Protein AF-A0A6G0UC72-F1 (afdb_monomer)

Solvent-accessible surface area (backbone atoms only — not comparable to full-atom values): 6229 Å² total; per-residue (Å²): 139,85,81,92,87,84,81,86,79,82,82,71,79,72,72,73,87,71,86,62,87,44,73,49,74,48,80,43,43,66,39,29,37,43,32,41,49,53,97,94,44,74,44,75,45,65,48,100,85,75,36,57,67,37,42,40,24,39,20,59,57,95,88,57,74,40,52,22,69,66,12,53,58,35,47,82,74,48,46,93,41,42,49,60,49,55,60,75,52,64,94,57,59,93,85,60,84,129

Nearest PDB structures (foldseek):
  5fpd-assembly1_A  TM=9.536E-01  e=5.271E-07  Homo sapiens
  5fpm-assembly1_A  TM=9.550E-01  e=5.589E-07  Homo sapiens
  4fsv-ass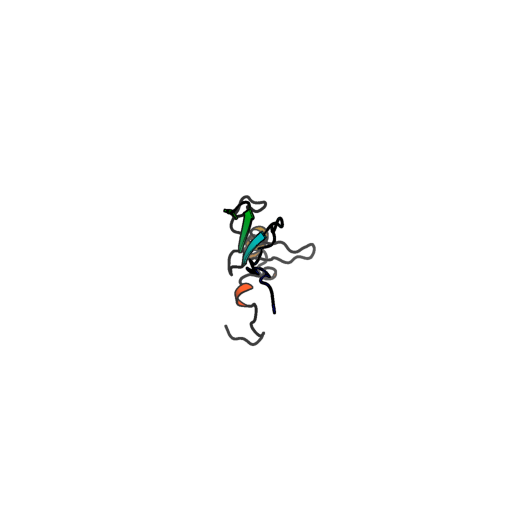embly1_A  TM=9.492E-01  e=6.660E-07  Homo sapiens
  6s02-assembly2_B  TM=9.540E-01  e=8.415E-07  Plasmodium falciparum 3D7
  3qml-assembly2_B  TM=9.443E-01  e=1.003E-06  Saccharomyces cerevisiae

Foldseek 3Di:
DDDDDDDDDPPPVPPPPCPDWDKDWDDDQFWIWIWIDDDNDIDTDADPVRDRIFTQKWFDDPPGIDGTPVRVVCCVVPVVRMDGSVVVVPPDDPPDDD

pLDDT: mean 85.06, std 19.31, range [37.88, 98.44]

Secondary structure (DSSP, 8-state):
-------------------S-EEEEEE-SSEEEEEEEETTEEEE---TTS-SSEE--EE--SS--EEHHHHHHHTTT-GGGEE--HHHHTT--TT---

Structure (mmCIF, N/CA/C/O backbone):
data_AF-A0A6G0UC72-F1
#
_entry.id   AF-A0A6G0UC72-F1
#
loop_
_atom_site.group_PDB
_atom_site.id
_atom_site.type_symbol
_atom_site.label_atom_id
_atom_site.label_alt_id
_atom_site.label_comp_id
_atom_site.label_asym_id
_atom_site.label_entity_id
_atom_site.label_seq_id
_atom_site.pdbx_PDB_ins_code
_atom_site.Cartn_x
_atom_site.Cartn_y
_atom_site.Cartn_z
_atom_site.occupancy
_atom_site.B_iso_or_equiv
_atom_site.auth_seq_id
_atom_site.auth_comp_id
_atom_site.auth_asym_id
_atom_site.auth_atom_id
_atom_site.pdbx_PDB_model_num
ATOM 1 N N . MET A 1 1 ? -53.445 -37.712 32.760 1.00 44.31 1 MET A N 1
ATOM 2 C CA . MET A 1 1 ? -53.090 -37.213 31.410 1.00 44.31 1 MET A CA 1
ATOM 3 C C . MET A 1 1 ? -52.907 -35.709 31.542 1.00 44.31 1 MET A C 1
ATOM 5 O O . MET A 1 1 ? -53.886 -35.000 31.670 1.00 44.31 1 MET A O 1
ATOM 9 N N . GLY A 1 2 ? -51.723 -35.250 31.936 1.00 40.31 2 GLY A N 1
ATOM 10 C CA . GLY A 1 2 ? -50.687 -34.789 31.006 1.00 40.31 2 GLY A CA 1
ATOM 11 C C . GLY A 1 2 ? -50.535 -33.276 31.198 1.00 40.31 2 GLY A C 1
ATOM 12 O O . GLY A 1 2 ? -51.224 -32.505 30.545 1.00 40.31 2 GLY A O 1
ATOM 13 N N . GLY A 1 3 ? -49.739 -32.881 32.196 1.00 37.88 3 GLY A N 1
ATOM 14 C CA . GLY A 1 3 ? -49.574 -31.496 32.637 1.00 37.88 3 GLY A CA 1
ATOM 15 C C . GLY A 1 3 ? -48.785 -30.617 31.662 1.00 37.88 3 GLY A C 1
ATOM 16 O O . GLY A 1 3 ? -47.983 -31.094 30.865 1.00 37.88 3 GLY A O 1
ATOM 17 N N . GLN A 1 4 ? -49.026 -29.312 31.764 1.00 45.12 4 GLN A N 1
ATOM 18 C CA . GLN A 1 4 ? -48.319 -28.246 31.054 1.00 45.12 4 GLN A CA 1
ATOM 19 C C . GLN A 1 4 ? -46.851 -28.118 31.511 1.00 45.12 4 GLN A C 1
ATOM 21 O O . GLN A 1 4 ? -46.602 -28.129 32.717 1.00 45.12 4 GLN A O 1
ATOM 26 N N . LYS A 1 5 ? -45.934 -27.886 30.551 1.00 45.59 5 LYS A N 1
ATOM 27 C CA . LYS A 1 5 ? -44.784 -26.935 30.543 1.00 45.59 5 LYS A CA 1
ATOM 28 C C . LYS A 1 5 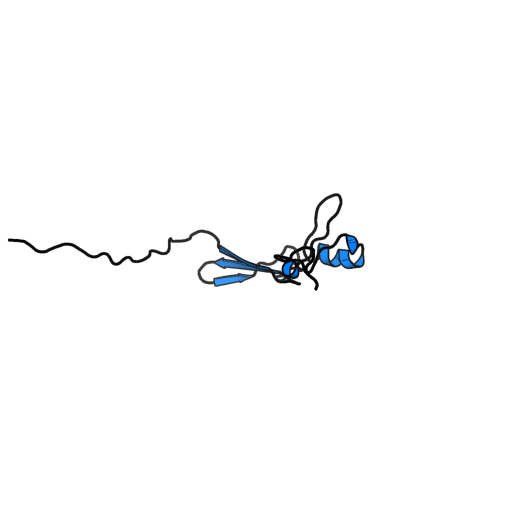? -43.530 -27.494 29.844 1.00 45.59 5 LYS A C 1
ATOM 30 O O . LYS A 1 5 ? -42.903 -28.407 30.365 1.00 45.59 5 LYS A O 1
ATOM 35 N N . SER A 1 6 ? -43.068 -26.794 28.805 1.00 43.75 6 SER A N 1
ATOM 36 C CA . SER A 1 6 ? -41.659 -26.391 28.586 1.00 43.75 6 SER A CA 1
ATOM 37 C C . SER A 1 6 ? -41.605 -25.489 27.338 1.00 43.75 6 SER A C 1
ATOM 39 O O . SER A 1 6 ? -42.062 -25.869 26.271 1.00 43.75 6 SER A O 1
ATOM 41 N N . LYS A 1 7 ? -41.424 -24.178 27.523 1.00 42.31 7 LYS A N 1
ATOM 42 C CA . LYS A 1 7 ? -40.158 -23.414 27.544 1.00 42.31 7 LYS A CA 1
ATOM 43 C C . LYS A 1 7 ? -39.666 -22.997 26.150 1.00 42.31 7 LYS A C 1
ATOM 45 O O . LYS A 1 7 ? -39.360 -23.822 25.302 1.00 42.31 7 LYS A O 1
ATOM 50 N N . GLU A 1 8 ? -39.596 -21.674 26.013 1.00 44.44 8 GLU A N 1
ATOM 51 C CA . GLU A 1 8 ? -38.776 -20.859 25.117 1.00 44.44 8 GLU A CA 1
ATOM 52 C C . GLU A 1 8 ? -37.549 -21.542 24.504 1.00 44.44 8 GLU A C 1
ATOM 54 O O . GLU A 1 8 ? -36.716 -22.113 25.203 1.00 44.44 8 GLU A O 1
ATOM 59 N N . ALA A 1 9 ? -37.358 -21.287 23.212 1.00 43.19 9 ALA A N 1
ATOM 60 C CA . ALA A 1 9 ? -36.035 -21.036 22.661 1.00 43.19 9 ALA A CA 1
ATOM 61 C C . ALA A 1 9 ? -36.158 -19.955 21.582 1.00 43.19 9 ALA A C 1
ATOM 63 O O . ALA A 1 9 ? -36.167 -20.223 20.383 1.00 43.19 9 ALA A O 1
ATOM 64 N N . SER A 1 10 ? -36.264 -18.705 22.039 1.00 48.56 10 SER A N 1
ATOM 65 C CA . SER A 1 10 ? -35.747 -17.574 21.279 1.00 48.56 10 SER A CA 1
ATOM 66 C C . SER A 1 10 ? -34.263 -17.859 21.056 1.00 48.56 10 SER A C 1
ATOM 68 O O . SER A 1 10 ? -33.464 -17.755 21.987 1.00 48.56 10 SER A O 1
ATOM 70 N N . GLN A 1 11 ? -33.883 -18.299 19.855 1.00 50.28 11 GLN A N 1
ATOM 71 C CA . GLN A 1 11 ? -32.479 -18.297 19.453 1.00 50.28 11 GLN A CA 1
ATOM 72 C C . GLN A 1 11 ? -32.096 -16.851 19.154 1.00 50.28 11 GLN A C 1
ATOM 74 O O . GLN A 1 11 ? -31.951 -16.420 18.013 1.00 50.28 11 GLN A O 1
ATOM 79 N N . ASN A 1 12 ? -31.977 -16.092 20.240 1.00 41.81 12 ASN A N 1
ATOM 80 C CA . ASN A 1 12 ? -31.245 -14.853 20.293 1.00 41.81 12 ASN A CA 1
ATOM 81 C C . ASN A 1 12 ? -29.820 -15.225 19.872 1.00 41.81 12 ASN A C 1
ATOM 83 O O . ASN A 1 12 ? -29.089 -15.868 20.627 1.00 41.81 12 ASN A O 1
ATOM 87 N N . LYS A 1 13 ? -29.462 -14.942 18.616 1.00 49.75 13 LYS A N 1
ATOM 88 C CA . LYS A 1 13 ? -28.094 -15.103 18.136 1.00 49.75 13 LYS A CA 1
ATOM 89 C C . LYS A 1 13 ? -27.280 -14.042 18.859 1.00 49.75 13 LYS A C 1
ATOM 91 O O . LYS A 1 13 ? -27.150 -12.924 18.373 1.00 49.75 13 LYS A O 1
ATOM 96 N N . THR A 1 14 ? -26.811 -14.380 20.056 1.00 42.03 14 THR A N 1
ATOM 97 C CA . THR A 1 14 ? -25.875 -13.575 20.826 1.00 42.03 14 THR A CA 1
ATOM 98 C C . THR A 1 14 ? -24.691 -13.325 19.909 1.00 42.03 14 THR A C 1
ATOM 100 O O . THR A 1 14 ? -23.912 -14.238 19.632 1.00 42.03 14 THR A O 1
ATOM 103 N N . ILE A 1 15 ? -24.607 -12.114 19.356 1.00 60.84 15 ILE A N 1
ATOM 104 C CA . ILE A 1 15 ? -23.386 -11.639 18.720 1.00 60.84 15 ILE A CA 1
ATOM 105 C C . ILE A 1 15 ? -22.3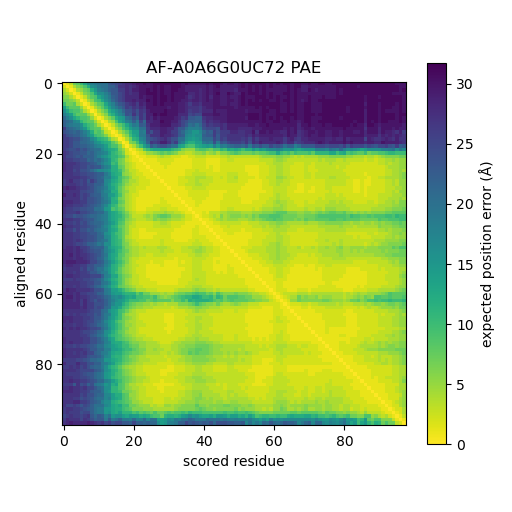59 -11.736 19.848 1.00 60.84 15 ILE A C 1
ATOM 107 O O . ILE A 1 15 ? -22.589 -11.120 20.894 1.00 60.84 15 ILE A O 1
ATOM 111 N N . PRO A 1 16 ? -21.323 -12.585 19.735 1.00 50.31 16 PRO A N 1
ATOM 112 C CA . PRO A 1 16 ? -20.319 -12.666 20.781 1.00 50.31 16 PRO A CA 1
ATOM 113 C C . PRO A 1 16 ? -19.838 -11.241 21.031 1.00 50.31 16 PRO A C 1
ATOM 115 O O . PRO A 1 16 ? -19.610 -10.507 20.070 1.00 50.31 16 PRO A O 1
ATOM 118 N N . ASN A 1 17 ? -19.763 -10.835 22.301 1.00 58.72 17 ASN A N 1
ATOM 119 C CA . ASN A 1 17 ? -19.113 -9.591 22.700 1.00 58.72 17 ASN A CA 1
ATOM 120 C C . ASN A 1 17 ? -17.695 -9.625 22.119 1.00 58.72 17 ASN A C 1
ATOM 122 O O . ASN A 1 17 ? -16.793 -10.191 22.732 1.00 58.72 17 ASN A O 1
ATOM 126 N N . SER A 1 18 ? -17.507 -9.110 20.905 1.00 53.94 18 SER A N 1
ATOM 127 C CA . SER A 1 18 ? -16.225 -9.154 20.225 1.00 53.94 18 SER A CA 1
ATOM 128 C C . SER A 1 18 ? -15.407 -8.005 20.784 1.00 53.94 18 SER A C 1
ATOM 130 O O . SER A 1 18 ? -15.371 -6.908 20.233 1.00 53.94 18 SER A O 1
ATOM 132 N N . SER A 1 19 ? -14.769 -8.266 21.918 1.00 65.50 19 SER A N 1
ATOM 133 C CA . SER A 1 19 ? -13.717 -7.432 22.492 1.00 65.50 19 SER A CA 1
ATOM 134 C C . SER A 1 19 ? -12.441 -7.424 21.639 1.00 65.50 19 SER A C 1
ATOM 136 O O . SER A 1 19 ? -11.416 -6.922 22.091 1.00 65.50 19 SER A O 1
ATOM 138 N N . GLU A 1 20 ? -12.465 -8.008 20.438 1.00 71.12 20 GLU A N 1
ATOM 139 C CA . GLU A 1 20 ? -11.324 -8.037 19.533 1.00 71.12 20 GLU A CA 1
ATOM 140 C C . GLU A 1 20 ? -11.322 -6.807 18.609 1.00 71.12 20 GLU A C 1
ATOM 142 O O . GLU A 1 20 ? -12.338 -6.518 17.969 1.00 71.12 20 GLU A O 1
ATOM 147 N N . PRO A 1 21 ? -10.189 -6.084 18.519 1.00 82.88 21 PRO A N 1
ATOM 148 C CA . PRO A 1 21 ? -9.985 -5.006 17.558 1.00 82.88 21 PRO A CA 1
ATOM 149 C C . PRO A 1 21 ? -10.315 -5.448 16.129 1.00 82.88 21 PRO A C 1
ATOM 151 O O . PRO A 1 21 ? -9.733 -6.407 15.624 1.00 82.88 21 PRO A O 1
ATOM 154 N N . ALA A 1 2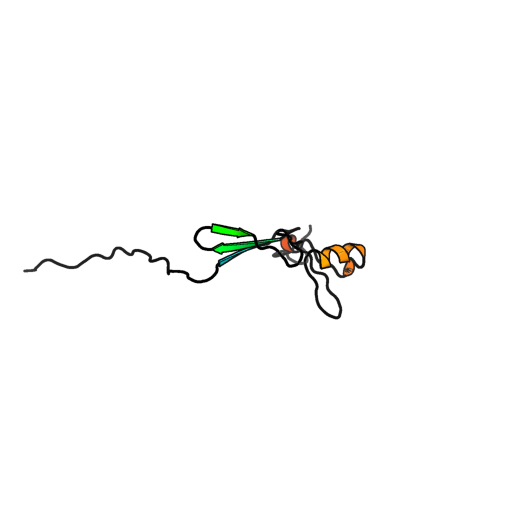2 ? -11.202 -4.721 15.449 1.00 92.56 22 ALA A N 1
ATOM 155 C CA . ALA A 1 22 ? -11.501 -4.961 14.041 1.00 92.56 22 ALA A CA 1
ATOM 156 C C . ALA A 1 22 ? -10.855 -3.883 13.164 1.00 92.56 22 ALA A C 1
ATOM 158 O O . ALA A 1 22 ? -11.027 -2.684 13.400 1.00 92.56 22 ALA A O 1
ATOM 159 N N . PHE A 1 23 ? -10.138 -4.317 12.126 1.00 96.62 23 PHE A N 1
ATOM 160 C CA . PHE A 1 23 ? -9.527 -3.437 11.134 1.00 96.62 23 PHE A CA 1
ATOM 161 C C . PHE A 1 23 ? -10.158 -3.669 9.762 1.00 96.62 23 PHE A C 1
ATOM 163 O O . PHE A 1 23 ? -10.237 -4.800 9.286 1.00 96.62 23 PHE A O 1
ATOM 170 N N . GLY A 1 24 ? -10.589 -2.590 9.118 1.00 97.19 24 GLY A N 1
ATOM 171 C CA . GLY A 1 24 ? -11.000 -2.585 7.719 1.00 97.19 24 GLY A CA 1
ATOM 172 C C . GLY A 1 24 ? -9.851 -2.098 6.850 1.00 97.19 24 GLY A C 1
ATOM 173 O O . GLY A 1 24 ? -9.264 -1.060 7.146 1.00 97.19 24 GLY A O 1
ATOM 174 N N . ILE A 1 25 ? -9.532 -2.822 5.780 1.00 97.94 25 ILE A N 1
ATOM 175 C CA . ILE A 1 25 ? -8.504 -2.416 4.819 1.00 97.94 25 ILE A CA 1
ATOM 176 C C . ILE A 1 25 ? -9.172 -2.195 3.468 1.00 97.94 25 ILE A C 1
ATOM 178 O O . ILE A 1 25 ? -9.726 -3.127 2.886 1.00 97.94 25 ILE A O 1
ATOM 182 N N . ASP A 1 26 ? -9.080 -0.969 2.965 1.00 97.69 26 ASP A N 1
ATOM 183 C CA . ASP A 1 26 ? -9.369 -0.671 1.569 1.00 97.69 26 ASP A CA 1
ATOM 184 C C . ASP A 1 26 ? -8.079 -0.834 0.760 1.00 97.69 26 ASP A C 1
ATOM 186 O O . ASP A 1 26 ? -7.115 -0.088 0.950 1.00 97.69 26 ASP A O 1
ATOM 190 N N . LEU A 1 27 ? -8.053 -1.849 -0.107 1.00 96.94 27 LEU A N 1
ATOM 191 C CA . LEU A 1 27 ? -6.950 -2.123 -1.028 1.00 96.94 27 LEU A CA 1
ATOM 192 C C . LEU A 1 27 ? -7.298 -1.590 -2.415 1.00 96.94 27 LEU A C 1
ATOM 194 O O . LEU A 1 27 ? -7.744 -2.348 -3.288 1.00 96.94 27 LEU A O 1
ATOM 198 N N . GLY A 1 28 ? -7.073 -0.294 -2.606 1.00 97.06 28 GLY A N 1
ATOM 199 C CA . GLY A 1 28 ? -7.231 0.367 -3.890 1.00 97.06 28 GLY A CA 1
ATOM 200 C C . GLY A 1 28 ? -6.023 0.170 -4.806 1.00 97.06 28 GLY A C 1
ATOM 201 O O . GLY A 1 28 ? -4.918 -0.192 -4.391 1.00 97.06 28 GLY A O 1
ATOM 202 N N . THR A 1 29 ? -6.241 0.427 -6.094 1.00 96.62 29 THR A N 1
ATOM 203 C CA . THR A 1 29 ? -5.211 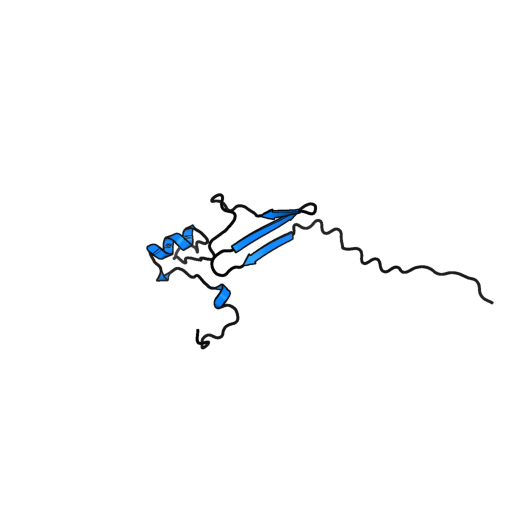0.287 -7.130 1.00 96.62 29 THR A CA 1
ATOM 204 C C . THR A 1 29 ? -4.040 1.240 -6.922 1.00 96.62 29 THR A C 1
ATOM 206 O O . THR A 1 29 ? -2.891 0.818 -6.978 1.00 96.62 29 THR A O 1
ATOM 209 N N . THR A 1 30 ? -4.333 2.514 -6.660 1.00 97.25 30 THR A N 1
ATOM 210 C CA . THR A 1 30 ? -3.314 3.561 -6.502 1.00 97.25 30 THR A CA 1
ATOM 211 C C . THR A 1 30 ? -3.005 3.851 -5.041 1.00 97.25 30 THR A C 1
ATOM 213 O O . THR A 1 30 ? -1.861 4.152 -4.712 1.00 97.25 30 THR A O 1
ATOM 216 N N . ASN A 1 31 ? -4.009 3.770 -4.167 1.00 98.00 31 ASN A N 1
ATOM 217 C CA . ASN A 1 31 ? -3.872 4.056 -2.746 1.00 98.00 31 ASN A CA 1
ATOM 218 C C . ASN A 1 31 ? -4.667 3.059 -1.903 1.00 98.00 31 ASN A C 1
ATOM 220 O O . ASN A 1 31 ? -5.695 2.557 -2.353 1.00 98.00 31 ASN A O 1
ATOM 224 N N . SER A 1 32 ? -4.228 2.875 -0.663 1.00 98.44 32 SER A N 1
ATOM 225 C CA . SER A 1 32 ? -4.877 2.060 0.357 1.00 98.44 32 SER A CA 1
ATOM 226 C C . SER A 1 32 ? -5.117 2.857 1.638 1.00 98.44 32 SER A C 1
ATOM 228 O O . SER A 1 32 ? -4.424 3.841 1.926 1.00 98.44 32 SER A O 1
ATOM 230 N N . VAL A 1 33 ? -6.101 2.408 2.417 1.00 98.31 33 VAL A N 1
ATOM 231 C CA . VAL A 1 33 ? -6.531 3.021 3.682 1.00 98.31 33 VAL A CA 1
ATOM 232 C C . VAL A 1 33 ? -6.803 1.921 4.707 1.00 98.31 33 VAL A C 1
ATOM 234 O O . VAL A 1 33 ? -7.265 0.838 4.350 1.00 98.31 33 VAL A O 1
ATOM 237 N N . ILE A 1 34 ? -6.534 2.196 5.986 1.00 98.12 34 ILE A N 1
ATOM 238 C CA . ILE A 1 34 ? -6.906 1.307 7.093 1.00 98.12 34 ILE A CA 1
ATOM 239 C C . ILE A 1 34 ? -7.830 2.060 8.047 1.00 98.12 34 ILE A C 1
ATOM 241 O O . ILE A 1 34 ? -7.498 3.155 8.499 1.00 98.12 34 ILE A O 1
ATOM 245 N N . GLY A 1 35 ? -8.976 1.462 8.355 1.00 97.69 35 GLY A N 1
ATOM 246 C CA . GLY A 1 35 ? -9.883 1.889 9.413 1.00 97.69 35 GLY A CA 1
ATOM 247 C C . GLY A 1 35 ? -9.797 0.953 10.615 1.00 97.69 35 GLY A C 1
ATOM 248 O O . GLY A 1 35 ? -9.702 -0.259 10.449 1.00 97.69 35 GLY A O 1
ATOM 249 N N . TYR A 1 36 ? -9.857 1.505 11.819 1.00 96.50 36 TYR A N 1
ATOM 250 C CA . TYR A 1 36 ? -9.982 0.782 13.077 1.00 96.50 36 TYR A CA 1
ATOM 251 C C . TYR A 1 36 ? -11.387 1.012 13.637 1.00 96.50 36 TYR A C 1
ATOM 253 O O . TYR A 1 36 ? -11.794 2.156 13.845 1.00 96.50 36 TYR A O 1
ATOM 261 N N . TYR A 1 37 ? -12.146 -0.064 13.839 1.00 94.06 37 TYR A N 1
ATOM 262 C CA . TYR A 1 37 ? -13.472 0.010 14.442 1.00 94.06 37 TYR A CA 1
ATOM 263 C C . TYR A 1 37 ? -13.365 -0.100 15.962 1.00 94.06 37 TYR A C 1
ATOM 265 O O . TYR A 1 37 ? -12.880 -1.100 16.493 1.00 94.06 37 TYR A O 1
ATOM 273 N N . ASN A 1 38 ? -13.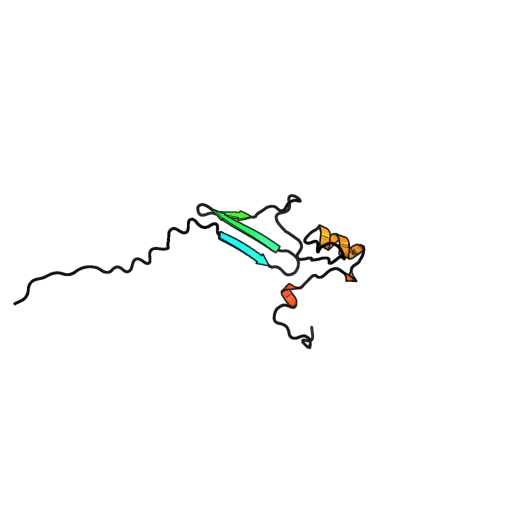841 0.933 16.652 1.00 86.81 38 ASN A N 1
ATOM 274 C CA . ASN A 1 38 ? -13.747 1.071 18.095 1.00 86.81 38 ASN A CA 1
ATOM 275 C C . ASN A 1 38 ? -15.002 1.752 18.655 1.00 86.81 38 ASN A C 1
ATOM 277 O O . ASN A 1 38 ? -15.411 2.810 18.171 1.00 86.81 38 ASN A O 1
ATOM 281 N N . HIS A 1 39 ? -15.606 1.159 19.688 1.00 86.19 39 HIS A N 1
ATOM 282 C CA . HIS A 1 39 ? -16.761 1.718 20.411 1.00 86.19 39 HIS A CA 1
ATOM 283 C C . HIS A 1 39 ? -17.895 2.252 19.507 1.00 86.19 39 HIS A C 1
ATOM 285 O O . HIS A 1 39 ? -18.429 3.333 19.739 1.00 86.19 39 HIS A O 1
ATOM 291 N N . GLY A 1 40 ? -18.266 1.514 18.456 1.00 87.06 40 GLY A N 1
ATOM 292 C CA . GLY A 1 40 ? -19.364 1.920 17.566 1.00 87.06 40 GLY A CA 1
ATOM 293 C C . GLY A 1 40 ? -18.981 2.918 16.471 1.00 87.06 40 GLY A C 1
ATOM 294 O O . GLY A 1 40 ? -19.845 3.332 15.703 1.00 87.06 40 GLY A O 1
ATOM 295 N N . THR A 1 41 ? -17.705 3.295 16.367 1.00 91.62 41 THR A N 1
ATOM 296 C CA . THR A 1 41 ? -17.204 4.257 15.374 1.00 91.62 41 THR A CA 1
ATOM 297 C C . THR A 1 41 ? -15.994 3.705 14.624 1.00 91.62 41 THR A C 1
ATOM 299 O O . THR A 1 41 ? -15.306 2.815 15.118 1.00 91.62 41 THR A O 1
ATOM 302 N N . VAL A 1 42 ? -15.736 4.210 13.415 1.00 94.75 42 VAL A N 1
ATOM 303 C CA . VAL A 1 42 ? -14.540 3.86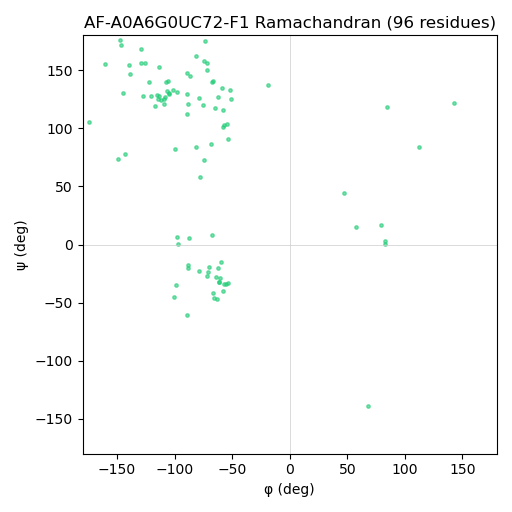8 12.629 1.00 94.75 42 VAL A CA 1
ATOM 304 C C . VAL A 1 42 ? -13.604 5.068 12.602 1.00 94.75 42 VAL A C 1
ATOM 306 O O . VAL A 1 42 ? -13.999 6.155 12.182 1.00 94.75 42 VAL A O 1
ATOM 309 N N . GLU A 1 43 ? -12.350 4.855 12.987 1.00 96.06 43 GLU A N 1
ATOM 310 C CA . GLU A 1 43 ? -11.275 5.832 12.839 1.00 96.06 43 GLU A CA 1
ATOM 311 C C . GLU A 1 43 ? -10.325 5.413 11.713 1.00 96.06 43 GLU A C 1
ATOM 313 O O . GLU A 1 43 ? -9.863 4.277 11.672 1.00 96.06 43 GLU A O 1
ATOM 318 N N . ILE A 1 44 ? -9.983 6.332 10.806 1.00 97.62 44 ILE A N 1
ATOM 319 C CA . ILE A 1 44 ? -8.954 6.070 9.790 1.00 97.62 44 ILE A CA 1
ATOM 320 C C . ILE A 1 44 ? -7.559 6.215 10.406 1.00 97.62 44 ILE A C 1
ATOM 322 O O . ILE A 1 44 ? -7.229 7.266 10.949 1.00 97.62 44 ILE A O 1
ATOM 326 N N . LEU A 1 45 ? -6.711 5.201 10.285 1.00 97.31 45 LEU A N 1
ATOM 327 C CA . LEU A 1 45 ? -5.364 5.240 10.846 1.00 97.31 45 LEU A CA 1
ATOM 328 C C . LEU A 1 45 ? -4.449 6.192 10.067 1.00 97.31 45 LEU A C 1
ATOM 330 O O . LEU A 1 45 ? -4.589 6.398 8.861 1.00 97.31 45 LEU A O 1
ATOM 334 N N . VAL A 1 46 ? -3.486 6.768 10.781 1.00 97.56 46 VAL A N 1
ATOM 335 C CA . VAL A 1 46 ? -2.451 7.641 10.225 1.00 97.56 46 VAL A CA 1
ATOM 336 C C . VAL A 1 46 ? -1.141 6.858 10.164 1.00 97.56 46 VAL A C 1
ATOM 338 O O . VAL A 1 46 ? -0.746 6.231 11.145 1.00 97.56 46 VAL A O 1
ATOM 341 N N . ASN A 1 47 ? -0.460 6.873 9.020 1.00 94.69 47 ASN A N 1
ATOM 342 C CA . ASN A 1 47 ? 0.847 6.239 8.879 1.00 94.69 47 ASN A CA 1
ATOM 343 C C . ASN A 1 47 ? 1.956 7.043 9.590 1.00 94.69 47 ASN A C 1
ATOM 345 O O . ASN A 1 47 ? 1.751 8.166 10.050 1.00 94.69 47 ASN A O 1
ATOM 349 N N . TYR A 1 48 ? 3.177 6.502 9.617 1.00 91.56 48 TYR A N 1
ATOM 350 C CA . TYR A 1 48 ? 4.339 7.158 10.238 1.00 91.56 48 TYR A CA 1
ATOM 351 C C . TYR A 1 48 ? 4.698 8.530 9.628 1.00 91.56 48 TYR A C 1
ATOM 353 O O . TYR A 1 48 ? 5.480 9.273 10.213 1.00 91.56 48 TYR A O 1
ATOM 361 N N . ALA A 1 49 ? 4.175 8.862 8.443 1.00 91.25 49 ALA A N 1
ATOM 362 C CA . ALA A 1 49 ? 4.395 10.131 7.750 1.00 91.25 49 ALA A CA 1
ATOM 363 C C . ALA A 1 49 ? 3.248 11.140 7.957 1.00 91.25 49 ALA A C 1
ATOM 365 O O . ALA A 1 49 ? 3.234 12.194 7.318 1.00 91.25 49 ALA A O 1
ATOM 366 N N . GLY A 1 50 ? 2.271 10.831 8.817 1.00 95.44 50 GLY A N 1
ATOM 367 C CA . GLY A 1 50 ? 1.138 11.718 9.074 1.00 95.44 50 GLY A CA 1
ATOM 368 C C . GLY A 1 50 ? 0.045 11.666 7.998 1.00 95.44 50 GLY A C 1
ATOM 369 O O . GLY A 1 50 ? -0.773 12.582 7.918 1.00 95.44 50 GLY A O 1
ATOM 370 N N . LYS A 1 51 ? 0.020 10.638 7.139 1.00 96.38 51 LYS A N 1
ATOM 371 C CA . LYS A 1 51 ? -0.960 10.482 6.051 1.00 96.38 51 LYS A CA 1
ATOM 372 C C . LYS A 1 51 ? -1.962 9.370 6.356 1.00 96.38 51 LYS A C 1
ATOM 374 O O . LYS A 1 51 ? -1.597 8.314 6.857 1.00 96.38 51 LYS A O 1
ATOM 379 N N . ARG A 1 52 ? -3.233 9.613 6.025 1.00 97.75 52 ARG A N 1
ATOM 380 C CA . ARG A 1 52 ? -4.336 8.631 6.122 1.00 97.75 52 ARG A CA 1
ATOM 381 C C . ARG A 1 52 ? -4.501 7.777 4.861 1.00 97.75 52 ARG A C 1
ATOM 383 O O . ARG A 1 52 ? -5.157 6.746 4.893 1.00 97.75 52 ARG A O 1
ATOM 390 N N . ILE A 1 53 ? -3.920 8.234 3.755 1.00 97.81 53 ILE A N 1
ATOM 391 C CA . ILE A 1 53 ? -3.942 7.579 2.449 1.00 97.81 53 ILE A CA 1
ATOM 392 C C . ILE A 1 53 ? -2.506 7.177 2.138 1.00 97.81 53 ILE A C 1
ATOM 394 O O . ILE A 1 53 ? -1.620 8.032 2.167 1.00 97.81 53 ILE A O 1
ATOM 398 N N . VAL A 1 54 ? -2.287 5.895 1.856 1.00 98.00 54 VAL A N 1
ATOM 399 C CA . VAL A 1 54 ? -0.958 5.337 1.591 1.00 98.00 54 VAL A CA 1
ATOM 400 C C . VAL A 1 54 ? -0.889 4.886 0.132 1.00 98.00 54 VAL A C 1
ATOM 402 O O . VAL A 1 54 ? -1.752 4.114 -0.278 1.00 98.00 54 VAL A O 1
ATOM 405 N N . PRO A 1 55 ? 0.113 5.304 -0.661 1.00 98.12 55 PRO A N 1
ATOM 406 C CA . PRO A 1 55 ? 0.275 4.805 -2.024 1.00 98.12 55 PRO A CA 1
ATOM 407 C C . PRO A 1 55 ? 0.440 3.277 -2.061 1.00 98.12 55 PRO A C 1
ATOM 409 O O . PRO A 1 55 ? 1.251 2.717 -1.321 1.00 98.12 55 PRO A O 1
ATOM 412 N N . SER A 1 56 ? -0.266 2.601 -2.966 1.00 98.12 56 SER A N 1
ATOM 413 C CA . SER A 1 56 ? -0.192 1.148 -3.196 1.00 98.12 56 SER A CA 1
ATOM 414 C C . SER A 1 56 ? 1.053 0.765 -4.008 1.00 98.12 56 SER A C 1
ATOM 416 O O . SER A 1 56 ? 0.964 0.210 -5.102 1.00 98.12 56 SER A O 1
ATOM 418 N N . TYR A 1 57 ? 2.228 1.117 -3.482 1.00 98.06 57 TYR A N 1
ATOM 419 C CA . TYR A 1 57 ? 3.529 0.930 -4.122 1.00 98.06 57 TYR A CA 1
ATOM 420 C C . TYR A 1 57 ? 4.438 0.087 -3.232 1.00 98.06 57 TYR A C 1
ATOM 422 O O . TYR A 1 57 ? 4.511 0.305 -2.019 1.00 98.06 57 TYR A O 1
ATOM 430 N N . VAL A 1 58 ? 5.190 -0.819 -3.855 1.00 97.88 58 VAL A N 1
ATOM 431 C CA . VAL A 1 58 ? 6.269 -1.582 -3.216 1.00 97.88 58 VAL A CA 1
ATOM 432 C C . VAL A 1 58 ? 7.528 -1.423 -4.058 1.00 97.88 58 VAL A C 1
ATOM 434 O O . VAL A 1 58 ? 7.494 -1.655 -5.261 1.00 97.88 58 VAL A O 1
ATOM 437 N N . SER A 1 59 ? 8.640 -1.020 -3.446 1.00 97.88 59 SER A N 1
ATOM 438 C CA . SER A 1 59 ? 9.950 -0.974 -4.099 1.00 97.88 59 SER A CA 1
ATOM 439 C C . SER A 1 59 ? 10.851 -2.026 -3.474 1.00 97.88 59 SER A C 1
ATOM 441 O O . SER A 1 59 ? 11.076 -2.008 -2.264 1.00 97.88 59 SER A O 1
ATOM 443 N N . TYR A 1 60 ? 11.401 -2.906 -4.302 1.00 96.81 60 TYR A N 1
ATOM 444 C CA . TYR A 1 60 ? 12.336 -3.939 -3.872 1.00 96.81 60 TYR A CA 1
ATOM 445 C C . TYR A 1 60 ? 13.780 -3.426 -3.917 1.00 96.81 60 TYR A C 1
ATOM 447 O O . TYR A 1 60 ? 14.140 -2.577 -4.731 1.00 96.81 60 TYR A O 1
ATOM 455 N N . SER A 1 61 ? 14.609 -3.921 -3.004 1.00 88.75 61 SER A N 1
ATOM 456 C CA . SER A 1 61 ? 16.048 -3.653 -2.944 1.00 88.75 61 SER A CA 1
ATOM 457 C C . SER A 1 61 ? 16.771 -4.888 -2.397 1.00 88.75 61 SER A C 1
ATOM 459 O O . SER A 1 61 ? 16.117 -5.862 -2.026 1.00 88.75 61 SER A O 1
ATOM 461 N N . GLN A 1 62 ? 18.106 -4.862 -2.350 1.00 88.31 62 GLN A N 1
ATOM 462 C CA . GLN A 1 62 ? 18.889 -5.970 -1.785 1.00 88.31 62 GLN A CA 1
ATOM 463 C C . GLN A 1 62 ? 18.770 -6.076 -0.256 1.00 88.31 62 GLN A C 1
ATOM 465 O O . GLN A 1 62 ? 18.992 -7.147 0.293 1.00 88.31 62 GLN A O 1
ATOM 470 N N . GLU A 1 63 ? 18.426 -4.984 0.430 1.00 89.88 63 GLU A N 1
ATOM 471 C CA . GLU A 1 63 ? 18.367 -4.935 1.895 1.00 89.88 63 GLU A CA 1
ATOM 472 C C . GLU A 1 63 ? 16.984 -5.344 2.404 1.00 89.88 63 GLU A C 1
ATOM 474 O O . GLU A 1 63 ? 16.830 -6.310 3.146 1.00 89.88 63 GLU A O 1
ATOM 479 N N . SER A 1 64 ? 15.957 -4.590 2.007 1.00 93.75 64 SER A N 1
ATOM 480 C CA . SER A 1 64 ? 14.564 -4.869 2.352 1.00 93.75 64 SER A CA 1
ATOM 481 C C . SER A 1 64 ? 13.599 -4.156 1.396 1.00 93.75 64 SER A C 1
ATOM 483 O O . SER A 1 64 ? 13.955 -3.133 0.793 1.00 93.75 64 SER A O 1
ATOM 485 N N . PRO A 1 65 ? 12.370 -4.671 1.229 1.00 95.69 65 PRO A N 1
ATOM 486 C CA . PRO A 1 65 ? 11.320 -3.949 0.528 1.00 95.69 65 PRO A CA 1
ATOM 487 C C . PRO A 1 65 ? 10.902 -2.694 1.302 1.00 95.69 65 PRO A C 1
ATOM 489 O O . PRO A 1 65 ? 10.746 -2.719 2.522 1.00 95.69 65 PRO A O 1
ATOM 492 N N . VAL A 1 66 ? 10.642 -1.606 0.579 1.00 95.56 66 VAL A N 1
ATOM 493 C CA . VAL A 1 66 ? 9.996 -0.402 1.122 1.00 95.56 66 VAL A CA 1
ATOM 494 C C . VAL A 1 66 ? 8.619 -0.224 0.491 1.00 95.56 66 VAL A C 1
ATOM 496 O O . VAL A 1 66 ? 8.392 -0.655 -0.638 1.00 95.56 66 VAL A O 1
ATOM 499 N N . VAL A 1 67 ? 7.694 0.419 1.205 1.00 96.19 67 VAL A N 1
ATOM 500 C CA . VAL A 1 67 ? 6.287 0.570 0.790 1.00 96.19 67 VAL A CA 1
ATOM 501 C C . VAL A 1 67 ? 5.817 2.025 0.861 1.00 96.19 67 VAL A C 1
ATOM 503 O O . VAL A 1 67 ? 6.505 2.885 1.426 1.00 96.19 67 VAL A O 1
ATOM 506 N N . GLY A 1 68 ? 4.648 2.311 0.288 1.00 96.31 68 GLY A N 1
ATOM 507 C CA . GLY A 1 68 ? 3.984 3.607 0.428 1.00 96.31 68 GLY A CA 1
ATOM 508 C C . GLY A 1 68 ? 4.731 4.741 -0.269 1.00 96.31 68 GLY A C 1
ATOM 509 O O . GLY A 1 68 ? 5.287 4.590 -1.357 1.00 96.31 68 GLY A O 1
ATOM 510 N N . GLU A 1 69 ? 4.794 5.896 0.386 1.00 96.25 69 GLU A N 1
ATOM 511 C CA . GLU A 1 69 ? 5.414 7.117 -0.134 1.00 96.25 69 GLU A CA 1
ATOM 512 C C . GLU A 1 69 ? 6.911 6.939 -0.410 1.00 96.25 69 GLU A C 1
ATOM 514 O O . GLU A 1 69 ? 7.455 7.555 -1.330 1.00 96.25 69 GLU A O 1
ATOM 519 N N . LYS A 1 70 ? 7.597 6.094 0.374 1.00 94.56 70 LYS A N 1
ATOM 520 C CA . LYS A 1 70 ? 9.014 5.779 0.141 1.00 94.56 70 LYS A CA 1
ATOM 521 C C . LYS A 1 70 ? 9.185 5.025 -1.177 1.00 9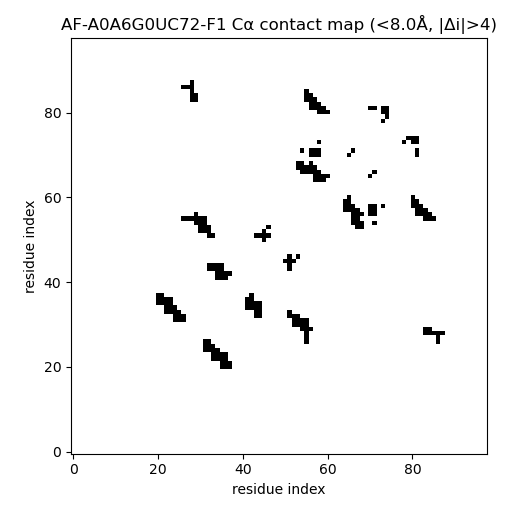4.56 70 LYS A C 1
ATOM 523 O O . LYS A 1 70 ? 10.041 5.404 -1.972 1.00 94.56 70 LYS A O 1
ATOM 528 N N . ALA A 1 71 ? 8.345 4.022 -1.433 1.00 96.44 71 ALA A N 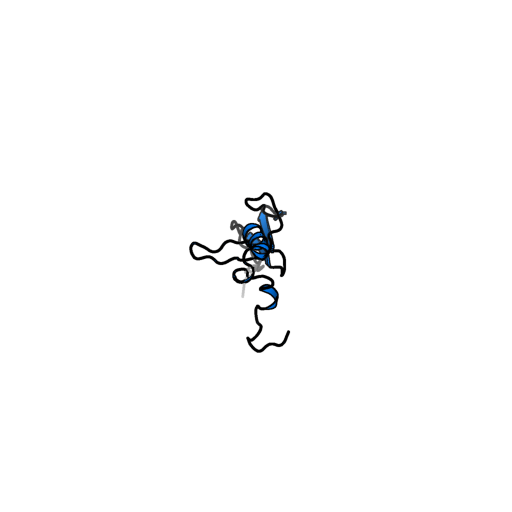1
ATOM 529 C CA . ALA A 1 71 ? 8.357 3.268 -2.685 1.00 96.44 71 ALA A CA 1
ATOM 530 C C . ALA A 1 71 ? 7.948 4.129 -3.886 1.00 96.44 71 ALA A C 1
ATOM 532 O O . ALA A 1 71 ? 8.603 4.091 -4.923 1.00 96.44 71 ALA A O 1
ATOM 533 N N . GLN A 1 72 ? 6.925 4.973 -3.733 1.00 96.06 72 GLN A N 1
ATOM 534 C CA . GLN A 1 72 ? 6.480 5.878 -4.794 1.00 96.06 72 GLN A CA 1
ATOM 535 C C . GLN A 1 72 ? 7.605 6.819 -5.259 1.00 96.06 72 GLN A C 1
ATOM 537 O O . GLN A 1 72 ? 7.790 7.022 -6.458 1.00 96.06 72 GLN A O 1
ATOM 542 N N . LYS A 1 73 ? 8.421 7.346 -4.334 1.00 95.56 73 LYS A N 1
ATOM 543 C CA . LYS A 1 73 ? 9.592 8.177 -4.676 1.00 95.56 73 LYS A CA 1
ATOM 544 C C . LYS A 1 73 ? 10.659 7.416 -5.469 1.00 95.56 73 LYS A C 1
ATOM 546 O O . LYS A 1 73 ? 11.381 8.034 -6.251 1.00 95.56 73 LYS A O 1
ATOM 551 N N . MET A 1 74 ? 10.758 6.096 -5.302 1.00 95.94 74 MET A N 1
ATOM 552 C CA . MET A 1 74 ? 11.695 5.271 -6.070 1.00 95.94 74 MET A CA 1
ATOM 553 C C . MET A 1 74 ? 11.298 5.145 -7.538 1.00 95.94 74 MET A C 1
ATOM 555 O O . MET A 1 74 ? 12.178 4.909 -8.358 1.00 95.94 74 MET A O 1
ATOM 559 N N . MET A 1 75 ? 10.038 5.414 -7.901 1.00 94.06 75 MET A N 1
ATOM 560 C CA . MET A 1 75 ? 9.596 5.412 -9.299 1.00 94.06 75 MET A CA 1
ATOM 561 C C . MET A 1 75 ? 10.404 6.388 -10.166 1.00 94.06 75 MET A C 1
ATOM 563 O O . MET A 1 75 ? 10.699 6.102 -11.320 1.00 94.06 75 MET A O 1
ATOM 567 N N . GLN A 1 76 ? 10.823 7.523 -9.598 1.00 92.12 76 GLN A N 1
ATOM 568 C CA . GLN A 1 76 ? 11.638 8.514 -10.308 1.00 92.12 76 GLN A CA 1
ATOM 569 C C . GLN A 1 76 ? 13.124 8.128 -10.386 1.00 92.12 76 GLN A C 1
ATOM 571 O O . GLN A 1 76 ? 13.837 8.623 -11.252 1.00 92.12 76 GLN A O 1
ATOM 576 N N . LYS A 1 77 ? 13.608 7.271 -9.476 1.00 93.56 77 LYS A N 1
ATOM 577 C CA . LYS A 1 77 ? 15.037 6.929 -9.345 1.00 93.56 77 LYS A CA 1
ATOM 578 C C . LYS A 1 77 ? 15.392 5.588 -9.978 1.00 93.56 77 LYS A C 1
ATOM 580 O O . LYS A 1 77 ? 16.418 5.469 -10.635 1.00 93.56 77 LYS A O 1
ATOM 585 N N . ASN A 1 78 ? 14.577 4.569 -9.733 1.00 93.00 78 ASN A N 1
ATOM 586 C CA . ASN A 1 78 ? 14.775 3.211 -10.218 1.00 93.00 78 ASN A CA 1
ATOM 587 C C . ASN A 1 78 ? 13.411 2.526 -10.445 1.00 93.00 78 ASN A C 1
ATOM 589 O O . ASN A 1 78 ? 13.013 1.663 -9.659 1.00 93.00 78 ASN A O 1
ATOM 593 N N . PRO A 1 79 ? 12.681 2.902 -11.512 1.00 95.12 79 PRO A N 1
ATOM 594 C CA . PRO A 1 79 ? 11.321 2.417 -11.767 1.00 95.12 79 PRO A CA 1
ATOM 595 C C . PRO A 1 79 ? 11.238 0.896 -11.930 1.00 95.12 79 PRO A C 1
ATOM 597 O O . PRO A 1 79 ? 10.231 0.299 -11.571 1.00 95.12 79 PRO A O 1
ATOM 600 N N . LYS A 1 80 ? 12.311 0.246 -12.405 1.00 96.31 80 LYS A N 1
ATOM 601 C CA . LYS A 1 80 ? 12.358 -1.213 -12.611 1.00 96.31 80 LYS A CA 1
ATOM 602 C C . LYS A 1 80 ? 12.197 -2.022 -11.323 1.00 96.31 80 LYS A C 1
ATOM 604 O O . LYS A 1 80 ? 11.889 -3.204 -11.393 1.00 96.31 80 LYS A O 1
ATOM 609 N N . MET A 1 81 ? 12.442 -1.404 -10.171 1.00 96.75 81 MET A N 1
ATOM 610 C CA . MET A 1 81 ? 12.340 -2.058 -8.867 1.00 96.75 81 MET A CA 1
ATOM 611 C C . MET A 1 81 ? 11.004 -1.794 -8.170 1.00 96.75 81 MET A C 1
ATOM 613 O O . MET A 1 81 ? 10.805 -2.267 -7.051 1.00 96.75 81 MET A O 1
ATOM 617 N N . VAL A 1 82 ? 10.104 -1.029 -8.793 1.00 97.88 82 VAL A N 1
ATOM 618 C CA . VAL A 1 82 ? 8.851 -0.590 -8.180 1.00 97.88 82 VAL A CA 1
ATOM 619 C C . VAL A 1 82 ? 7.665 -1.300 -8.818 1.00 97.88 82 VAL A C 1
ATOM 621 O O . VAL A 1 82 ? 7.450 -1.217 -10.023 1.00 97.88 82 VAL A O 1
ATOM 624 N N . VAL A 1 83 ? 6.859 -1.950 -7.985 1.00 97.38 83 VAL A N 1
ATOM 625 C CA . VAL A 1 83 ? 5.577 -2.549 -8.359 1.00 97.38 83 VAL A CA 1
ATOM 626 C C . VAL A 1 83 ? 4.448 -1.623 -7.908 1.00 97.38 83 VAL A C 1
ATOM 628 O O . VAL A 1 83 ? 4.438 -1.145 -6.771 1.00 97.38 83 VAL A O 1
ATOM 631 N N . TYR A 1 84 ? 3.497 -1.381 -8.807 1.00 96.62 84 TYR A N 1
ATOM 632 C CA . TYR A 1 84 ? 2.277 -0.599 -8.598 1.00 96.62 84 TYR A CA 1
ATOM 633 C C . TYR A 1 84 ? 1.141 -1.195 -9.441 1.00 96.62 84 TYR A C 1
ATOM 635 O O . TYR A 1 84 ? 1.373 -2.126 -10.211 1.00 96.62 84 TYR A O 1
ATOM 643 N N . ASP A 1 85 ? -0.093 -0.720 -9.251 1.00 95.56 85 ASP A N 1
ATOM 644 C CA . ASP A 1 85 ? -1.303 -1.238 -9.914 1.00 95.56 85 ASP A CA 1
ATOM 645 C C . ASP A 1 85 ? -1.582 -2.735 -9.678 1.00 95.56 85 ASP A C 1
ATOM 647 O O . ASP A 1 85 ? -2.449 -3.328 -10.321 1.00 95.56 85 ASP A O 1
ATOM 651 N N . ALA A 1 86 ? -0.927 -3.338 -8.680 1.00 95.56 86 ALA A N 1
ATOM 652 C CA . ALA A 1 86 ? -1.026 -4.765 -8.378 1.00 95.56 86 ALA A CA 1
ATOM 653 C C . ALA A 1 86 ? -2.477 -5.235 -8.191 1.00 95.56 86 ALA A C 1
ATOM 655 O O . ALA A 1 86 ? -2.819 -6.340 -8.601 1.00 95.56 86 ALA A O 1
ATOM 656 N N . LYS A 1 87 ? -3.361 -4.380 -7.653 1.00 96.31 87 LYS A N 1
ATOM 657 C CA . LYS A 1 87 ? -4.792 -4.681 -7.495 1.00 96.31 87 LYS A CA 1
ATOM 658 C C . LYS A 1 87 ? -5.472 -5.087 -8.807 1.00 96.31 87 LYS A C 1
ATOM 660 O O . LYS A 1 87 ? -6.363 -5.927 -8.764 1.00 96.31 87 LYS A O 1
ATOM 665 N N . ARG A 1 88 ? -5.057 -4.515 -9.945 1.00 95.50 88 ARG A N 1
ATOM 666 C CA . ARG A 1 88 ? -5.590 -4.855 -11.275 1.00 95.50 88 ARG A CA 1
ATOM 667 C C . ARG A 1 88 ? -5.126 -6.226 -11.754 1.00 95.50 88 ARG A C 1
ATOM 669 O O . ARG A 1 88 ? -5.831 -6.848 -12.531 1.00 95.50 88 ARG A O 1
ATOM 676 N N . MET A 1 89 ? -3.964 -6.676 -11.287 1.00 93.69 89 MET A N 1
ATOM 677 C CA . MET A 1 89 ? -3.336 -7.922 -11.723 1.00 93.69 89 MET A CA 1
ATOM 678 C C . MET A 1 89 ? -3.782 -9.137 -10.905 1.00 93.69 89 MET A C 1
ATOM 680 O O . MET A 1 89 ? -3.637 -10.272 -11.352 1.00 93.69 89 MET A O 1
ATOM 684 N N . ILE A 1 90 ? -4.314 -8.926 -9.697 1.00 94.44 90 ILE A N 1
ATOM 685 C CA . ILE A 1 90 ? -4.768 -10.021 -8.832 1.00 94.44 90 ILE A CA 1
ATOM 686 C C . ILE A 1 90 ? -5.909 -10.782 -9.515 1.00 94.44 90 ILE A C 1
ATOM 688 O O . ILE A 1 90 ? -6.922 -10.198 -9.889 1.00 94.44 90 ILE A O 1
ATOM 692 N N . GLY A 1 91 ? -5.752 -12.102 -9.615 1.00 94.81 91 GLY A N 1
ATOM 693 C CA . GLY A 1 91 ? -6.739 -12.990 -10.231 1.00 94.81 91 GLY A CA 1
ATOM 694 C C . GLY A 1 91 ? -6.658 -13.069 -11.758 1.00 94.81 91 GLY A C 1
ATOM 695 O O . GLY A 1 91 ? -7.440 -13.810 -12.347 1.00 94.81 91 GLY A O 1
ATOM 696 N N . LEU A 1 92 ? -5.723 -12.352 -12.395 1.00 95.06 92 LEU A N 1
ATOM 697 C CA . LEU A 1 92 ? -5.450 -12.487 -13.824 1.00 95.06 92 LEU A CA 1
ATOM 698 C C . LEU A 1 92 ? -4.438 -13.605 -14.089 1.00 95.06 92 LEU A C 1
ATOM 700 O O . LEU A 1 92 ? -3.493 -13.806 -13.324 1.00 95.06 92 LEU A O 1
ATOM 704 N N . ASN A 1 93 ? -4.621 -14.303 -15.210 1.00 95.56 93 ASN A N 1
ATOM 705 C CA . ASN A 1 93 ? -3.600 -15.196 -15.746 1.00 95.56 93 ASN A CA 1
ATOM 706 C C . ASN A 1 93 ? -2.469 -14.382 -16.386 1.00 95.56 93 ASN A C 1
ATOM 708 O O . ASN A 1 93 ? -2.662 -13.238 -16.796 1.00 95.56 93 ASN A O 1
ATOM 712 N N . TYR A 1 94 ? -1.288 -14.987 -16.505 1.00 91.94 94 TYR A N 1
ATOM 713 C CA . TYR A 1 94 ? -0.117 -14.325 -17.086 1.00 91.94 94 TYR A CA 1
ATOM 714 C C . TYR A 1 94 ? -0.325 -13.900 -18.549 1.00 91.94 94 TYR A C 1
ATOM 716 O O . TYR A 1 94 ? 0.206 -12.885 -18.986 1.00 91.94 94 TYR A O 1
ATOM 724 N N . ASP A 1 95 ? -1.113 -14.668 -19.294 1.00 93.94 95 ASP A N 1
ATOM 725 C CA . ASP A 1 95 ? -1.464 -14.437 -20.693 1.00 93.94 95 ASP A CA 1
ATOM 726 C C . ASP A 1 95 ? -2.695 -13.530 -20.876 1.00 93.94 95 ASP A C 1
ATOM 728 O O . ASP A 1 95 ? -3.157 -13.333 -22.001 1.00 93.94 95 ASP A O 1
ATOM 732 N N . HIS A 1 96 ? -3.232 -12.958 -19.794 1.00 87.81 96 HIS A N 1
ATOM 733 C CA . HIS A 1 96 ? -4.357 -12.035 -19.872 1.00 87.81 96 HIS A CA 1
ATOM 734 C C . HIS A 1 96 ? -3.960 -10.753 -20.617 1.00 87.81 96 HIS A C 1
ATOM 736 O O . HIS A 1 96 ? -3.100 -10.000 -20.157 1.00 87.81 96 HIS A O 1
ATOM 742 N N . SER A 1 97 ? -4.604 -10.481 -21.756 1.00 74.25 97 SER A N 1
ATOM 743 C CA . SER A 1 97 ? -4.381 -9.237 -22.495 1.00 74.25 97 SER A CA 1
ATOM 744 C C . SER A 1 97 ? -5.075 -8.070 -21.796 1.00 74.25 97 SER A C 1
ATOM 746 O O . SER A 1 97 ? -6.299 -8.080 -21.651 1.00 74.25 97 SER A O 1
ATOM 748 N N . THR A 1 98 ? -4.298 -7.069 -21.400 1.00 61.19 98 THR A N 1
ATOM 749 C CA . THR A 1 98 ? -4.775 -5.773 -20.894 1.00 61.19 98 THR A CA 1
ATOM 750 C C . THR A 1 98 ? -5.142 -4.810 -22.007 1.00 61.19 98 THR A C 1
ATOM 752 O O . THR A 1 98 ? -4.359 -4.755 -22.984 1.00 61.19 98 THR A O 1
#

Mean predicted aligned error: 10.38 Å

Sequence (98 aa):
MGGQKSKEASQNKTIPNSSEPAFGIDLGTTNSVIGYYNHGTVEILVNYAGKRIVPSYVSYSQESPVVGEKAQKMMQKNPKMVVYDAKRMIGLNYDHST

Radius of gyration: 23.91 Å; Cα contacts (8 Å, |Δi|>4): 126; chains: 1; bounding box: 72×49×55 Å